Protein AF-A2Q4B4-F1 (afdb_monomer_lite)

Sequence (138 aa):
MCRGCDASIHIDSKNRTNSEKENDANETVRGYDPMDERKETIEVICPLTVSCADIITLARTDVLALSGGPKYNVPTKLIDQKLTLDKSTSLFVSNFASNGEKFVNNFATAMIKMGKIGLLIGNEGEVRKNCRVFNKLN

Organism: Medicago truncatula (NCBI:txid3880)

Secondary structure (DSSP, 8-state):
---SSS-GGGPPPBTTB--GGGSGGGTT---HHHHHHHHHHHHHHSTTTS-HHHHHHHHHHHHHHHTTSS-------SS-HHHHHSTTTHHHHHHHHH-HHHHHHHHHHHHHHHHTTT---TTSS---SSTTSPPPP-

InterPro domains:
  IPR000823 Plant peroxidase [PR00461] (30-43)
  IPR000823 Plant peroxidase [PR00461] (49-59)
  IPR000823 Plant peroxidase [PR00461] (68-83)
  IPR000823 Plant peroxidase [PTHR31517] (2-76)
  IPR002016 Haem peroxidase [PF00141] (3-76)
  IPR002016 Haem peroxidase [PS50873] (1-138)
  IPR010255 Haem peroxidase superfamily [SSF48113] (3-76)
  IPR010255 Haem peroxidase superfamily [SSF48113] (80-135)

Foldseek 3Di:
DDQALQLQQLAPDDPVGHGPCPDPVNVPPDDSVVLQVVLLVVCVVPNFPAASSNSVVVVVVVCLVVVDDDDDDDPDPDDPPPQCVDPVRVVVVVVCVVPVVVVSVVVVVVSVVRSPGNDQDDPSAGRDSGSHDDDDDD

pLDDT: mean 79.36, std 14.39, range [36.16, 95.75]

Structure (mmCIF, N/CA/C/O backbone):
data_AF-A2Q4B4-F1
#
_entry.id   AF-A2Q4B4-F1
#
loop_
_atom_site.group_PDB
_atom_site.id
_atom_site.type_symbol
_atom_site.label_atom_id
_atom_site.label_alt_id
_atom_site.label_comp_id
_atom_site.label_asym_id
_atom_site.label_entity_id
_atom_site.label_seq_id
_atom_site.pdbx_PDB_ins_code
_atom_site.Cartn_x
_atom_site.Cartn_y
_atom_site.Cartn_z
_atom_site.occupancy
_atom_site.B_iso_or_equiv
_atom_site.auth_seq_id
_atom_site.auth_comp_id
_atom_site.auth_asym_id
_atom_site.auth_atom_id
_atom_site.pdbx_PDB_model_num
ATOM 1 N N . MET A 1 1 ? -1.457 15.370 -1.367 1.00 43.38 1 MET A N 1
ATOM 2 C CA . MET A 1 1 ? -0.024 15.148 -1.079 1.00 43.38 1 MET A CA 1
ATOM 3 C C . MET A 1 1 ? 0.048 13.860 -0.275 1.00 43.38 1 MET A C 1
ATOM 5 O O . MET A 1 1 ? -0.334 13.896 0.887 1.00 43.38 1 MET A O 1
ATOM 9 N N . CYS A 1 2 ? 0.392 12.734 -0.910 1.00 58.53 2 CYS A N 1
ATOM 10 C CA . CYS A 1 2 ? 0.441 11.426 -0.244 1.00 58.53 2 CYS A CA 1
ATOM 11 C C . CYS A 1 2 ? 1.570 11.429 0.794 1.00 58.53 2 CYS A C 1
ATOM 13 O O . CYS A 1 2 ? 2.698 11.806 0.467 1.00 58.53 2 CYS A O 1
ATOM 15 N N . ARG A 1 3 ? 1.260 11.079 2.045 1.00 71.06 3 ARG A N 1
ATOM 16 C CA . ARG A 1 3 ? 2.151 11.298 3.200 1.00 71.06 3 ARG A CA 1
ATOM 17 C C . ARG A 1 3 ? 3.094 10.134 3.516 1.00 71.06 3 ARG A C 1
ATOM 19 O O . ARG A 1 3 ? 3.969 10.288 4.361 1.00 71.06 3 ARG A O 1
ATOM 26 N N . GLY A 1 4 ? 2.974 9.017 2.805 1.00 81.00 4 GLY A N 1
ATOM 27 C CA . GLY A 1 4 ? 3.791 7.827 3.020 1.00 81.00 4 GLY A CA 1
ATOM 28 C C . GLY A 1 4 ? 3.037 6.552 2.663 1.00 81.00 4 GLY A C 1
ATOM 29 O O . GLY A 1 4 ? 2.024 6.588 1.966 1.00 81.00 4 GLY A O 1
ATOM 30 N N . CYS A 1 5 ? 3.537 5.419 3.144 1.00 82.88 5 CYS A N 1
ATOM 31 C CA . CYS A 1 5 ? 2.894 4.110 3.073 1.00 82.88 5 CYS A CA 1
ATOM 32 C C . CYS A 1 5 ? 2.059 3.841 4.339 1.00 82.88 5 CYS A C 1
ATOM 34 O O . CYS A 1 5 ? 2.256 2.840 5.016 1.00 82.88 5 CYS A O 1
ATOM 36 N N . ASP A 1 6 ? 1.129 4.739 4.663 1.00 88.06 6 ASP A N 1
ATOM 37 C CA . ASP A 1 6 ? 0.235 4.678 5.838 1.00 88.06 6 ASP A CA 1
ATOM 38 C C . ASP A 1 6 ? -1.200 4.221 5.485 1.00 88.06 6 ASP A C 1
ATOM 40 O O . ASP A 1 6 ? -2.093 4.148 6.335 1.00 88.06 6 ASP A O 1
ATOM 44 N N . ALA A 1 7 ? -1.424 3.885 4.209 1.00 89.56 7 ALA A N 1
ATOM 45 C CA . ALA A 1 7 ? -2.718 3.536 3.629 1.00 89.56 7 ALA A CA 1
ATOM 46 C C . ALA A 1 7 ? -3.779 4.658 3.712 1.00 89.56 7 ALA A C 1
ATOM 48 O O . ALA A 1 7 ? -4.983 4.364 3.698 1.00 89.56 7 ALA A O 1
ATOM 49 N N . SER A 1 8 ? -3.363 5.931 3.752 1.00 90.06 8 SER A N 1
ATOM 50 C CA . SER A 1 8 ? -4.253 7.102 3.681 1.00 90.06 8 SER A CA 1
ATOM 51 C C . SER A 1 8 ? -5.144 7.098 2.433 1.00 90.06 8 SER A C 1
ATOM 53 O O . SER A 1 8 ? -6.321 7.445 2.520 1.00 90.06 8 SER A O 1
ATOM 55 N N . ILE A 1 9 ? -4.630 6.599 1.303 1.00 91.12 9 ILE A N 1
ATOM 56 C CA . ILE A 1 9 ? -5.346 6.498 0.022 1.00 91.12 9 ILE A CA 1
ATOM 57 C C . ILE A 1 9 ? -6.639 5.667 0.089 1.00 91.12 9 ILE A C 1
ATOM 59 O O . ILE A 1 9 ? -7.511 5.813 -0.763 1.00 91.12 9 ILE A O 1
ATOM 63 N N . HIS A 1 10 ? -6.799 4.794 1.089 1.00 92.00 10 HIS A N 1
ATOM 64 C CA . HIS A 1 10 ? -8.026 4.008 1.245 1.00 92.00 10 HIS A CA 1
ATOM 65 C C . HIS A 1 10 ? -9.144 4.753 1.982 1.00 92.00 10 HIS A C 1
ATOM 67 O O . HIS A 1 10 ? -10.291 4.328 1.865 1.00 92.00 10 HIS A O 1
ATOM 73 N N . ILE A 1 11 ? -8.850 5.849 2.692 1.00 91.75 11 ILE A N 1
ATOM 74 C CA . ILE A 1 11 ? -9.841 6.609 3.468 1.00 91.75 11 ILE A CA 1
ATOM 75 C C . ILE A 1 11 ? -10.867 7.259 2.539 1.00 91.75 11 ILE A C 1
ATOM 77 O O . ILE A 1 11 ? -10.488 7.913 1.572 1.00 91.75 11 ILE A O 1
ATOM 81 N N . ASP A 1 12 ? -12.154 7.118 2.843 1.00 91.94 12 ASP A N 1
ATOM 82 C CA . ASP A 1 12 ? -13.227 7.788 2.105 1.00 91.94 12 ASP A CA 1
ATOM 83 C C . ASP A 1 12 ? -13.417 9.239 2.552 1.00 91.94 12 ASP A C 1
ATOM 85 O O . ASP A 1 12 ? -13.107 9.627 3.685 1.00 91.94 12 ASP A O 1
ATOM 89 N N . SER A 1 13 ? -13.953 10.041 1.632 1.00 91.12 13 SER A N 1
ATOM 90 C CA . SER A 1 13 ? -14.290 11.433 1.890 1.00 91.12 13 SER A CA 1
ATOM 91 C C . SER A 1 13 ? -15.326 11.509 3.011 1.00 91.12 13 SER A C 1
ATOM 93 O O . SER A 1 13 ? -16.246 10.693 3.109 1.00 91.12 13 SER A O 1
ATOM 95 N N . LYS A 1 14 ? -15.168 12.489 3.897 1.00 86.62 14 LYS A N 1
ATOM 96 C CA . LYS A 1 14 ? -16.160 12.819 4.929 1.00 86.62 14 LYS A CA 1
ATOM 97 C C . LYS A 1 14 ? -16.659 14.228 4.664 1.00 86.62 14 LYS A C 1
ATOM 99 O O . LYS A 1 14 ? -15.941 15.025 4.078 1.00 86.62 14 LYS A O 1
ATOM 104 N N . ASN A 1 15 ? -17.830 14.575 5.201 1.00 77.88 15 ASN A N 1
ATOM 105 C CA . ASN A 1 15 ? -18.514 15.868 5.009 1.00 77.88 15 ASN A CA 1
ATOM 106 C C . ASN A 1 15 ? -17.639 17.144 5.085 1.00 77.88 15 ASN A C 1
ATOM 108 O O . ASN A 1 15 ? -18.087 18.196 4.644 1.00 77.88 15 ASN A O 1
ATOM 112 N N . ARG A 1 16 ? -16.447 17.101 5.698 1.00 75.38 16 ARG A N 1
ATOM 113 C CA . ARG A 1 16 ? -15.528 18.243 5.841 1.00 75.38 16 ARG A CA 1
ATOM 114 C C . ARG A 1 16 ? -14.111 18.001 5.303 1.00 75.38 16 ARG A C 1
ATOM 116 O O . ARG A 1 16 ? -13.268 18.881 5.452 1.00 75.38 16 ARG A O 1
ATOM 123 N N . THR A 1 17 ? -13.816 16.830 4.742 1.00 81.69 17 THR A N 1
ATOM 124 C CA . THR A 1 17 ? -12.460 16.446 4.323 1.00 81.69 17 THR A CA 1
ATOM 125 C C . THR A 1 17 ? -12.511 15.574 3.076 1.00 81.69 17 THR A C 1
ATOM 127 O O . THR A 1 17 ? -12.999 14.444 3.147 1.00 81.69 17 THR A O 1
ATOM 130 N N . ASN A 1 18 ? -11.948 16.083 1.980 1.00 86.38 18 ASN A N 1
ATOM 131 C CA . ASN A 1 18 ? -11.831 15.338 0.730 1.00 86.38 18 ASN A CA 1
ATOM 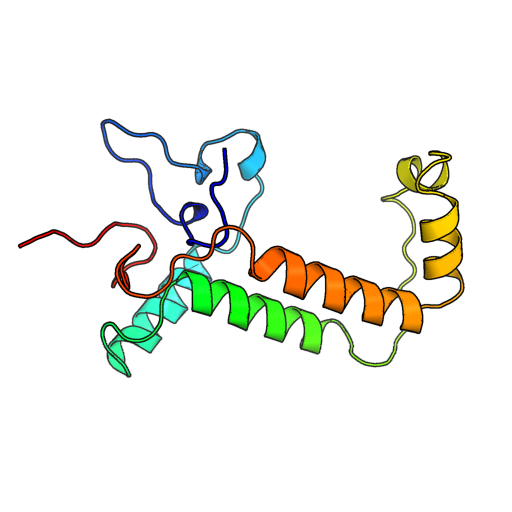132 C C . ASN A 1 18 ? -10.814 14.206 0.880 1.00 86.38 18 ASN A C 1
ATOM 134 O O . ASN A 1 18 ? -9.765 14.373 1.513 1.00 86.38 18 ASN A O 1
ATOM 138 N N . SER A 1 19 ? -11.132 13.060 0.287 1.00 89.19 19 SER A N 1
ATOM 139 C CA . SER A 1 19 ? -10.229 11.914 0.244 1.00 89.19 19 SER A CA 1
ATOM 140 C C . SER A 1 19 ? -9.102 12.133 -0.763 1.00 89.19 19 SER A C 1
ATOM 142 O O . SER A 1 19 ? -9.265 12.830 -1.762 1.00 89.19 19 SER A O 1
ATOM 144 N N . GLU A 1 20 ? -7.968 11.461 -0.556 1.00 89.25 20 GLU A N 1
ATOM 145 C CA . GLU A 1 20 ? -6.952 11.332 -1.600 1.00 89.25 20 GLU A CA 1
ATOM 146 C C . GLU A 1 20 ? -7.497 10.646 -2.861 1.00 89.25 20 GLU A C 1
ATOM 148 O O . GLU A 1 20 ? -7.011 10.945 -3.947 1.00 89.25 20 GLU A O 1
ATOM 153 N N . LYS A 1 21 ? -8.508 9.775 -2.748 1.00 89.06 21 LYS A N 1
ATOM 154 C CA . LYS A 1 21 ? -9.145 9.097 -3.892 1.00 89.06 21 LYS A CA 1
ATOM 155 C C . LYS A 1 21 ? -9.729 10.068 -4.915 1.00 89.06 21 LYS A C 1
ATOM 157 O O . LYS A 1 21 ? -9.773 9.749 -6.093 1.00 89.06 21 LYS A O 1
ATOM 162 N N . GLU A 1 22 ? -10.172 11.233 -4.454 1.00 88.31 22 GLU A N 1
ATOM 163 C CA . GLU A 1 22 ? -10.836 12.257 -5.269 1.00 88.31 22 GLU A CA 1
ATOM 164 C C . GLU A 1 22 ? -9.845 13.279 -5.843 1.00 88.31 22 GLU A C 1
ATOM 166 O O . GLU A 1 22 ? -10.247 14.277 -6.430 1.00 88.31 22 GLU A O 1
ATOM 171 N N . ASN A 1 23 ? -8.541 13.072 -5.645 1.00 87.06 23 ASN A N 1
ATOM 172 C CA . ASN A 1 23 ? -7.517 13.890 -6.279 1.00 87.06 23 ASN A CA 1
ATOM 173 C C . ASN A 1 23 ? -7.366 13.483 -7.750 1.00 87.06 23 ASN A C 1
ATOM 175 O O . ASN A 1 23 ? -7.279 12.288 -8.028 1.00 87.06 23 ASN A O 1
ATOM 179 N N . ASP A 1 24 ? -7.216 14.454 -8.652 1.00 86.94 24 ASP A N 1
ATOM 180 C CA . ASP A 1 24 ? -6.951 14.265 -10.087 1.00 86.94 24 ASP A CA 1
ATOM 181 C C . ASP A 1 24 ? -5.855 13.212 -10.360 1.00 86.94 24 ASP A C 1
ATOM 183 O O . ASP A 1 24 ? -5.939 12.410 -11.287 1.00 86.94 24 ASP A O 1
ATOM 187 N N . ALA A 1 25 ? -4.819 13.158 -9.512 1.00 87.44 25 ALA A N 1
ATOM 188 C CA . ALA A 1 25 ? -3.731 12.185 -9.642 1.00 87.44 25 ALA A CA 1
ATOM 189 C C . ALA A 1 25 ? -4.159 10.720 -9.404 1.00 87.44 25 ALA A C 1
ATOM 191 O O . ALA A 1 25 ? -3.463 9.800 -9.836 1.00 87.44 25 ALA A O 1
ATOM 192 N N . ASN A 1 26 ? -5.277 10.499 -8.712 1.00 88.75 26 ASN A N 1
ATOM 193 C CA . ASN A 1 26 ? -5.747 9.196 -8.247 1.00 88.75 26 ASN A CA 1
ATOM 194 C C . ASN A 1 26 ? -7.016 8.705 -8.960 1.00 88.75 26 ASN A C 1
ATOM 196 O O . ASN A 1 26 ? -7.463 7.597 -8.670 1.00 88.75 26 ASN A O 1
ATOM 200 N N . GLU A 1 27 ? -7.546 9.445 -9.939 1.00 86.56 27 GLU A N 1
ATOM 201 C CA . GLU A 1 27 ? -8.773 9.088 -10.678 1.00 86.56 27 GLU A CA 1
ATOM 202 C C . GLU A 1 27 ? -8.748 7.679 -11.296 1.00 86.56 27 GLU A C 1
ATOM 204 O O . GLU A 1 27 ? -9.784 7.052 -11.504 1.00 86.56 27 GLU A O 1
ATOM 209 N N . THR A 1 28 ? -7.555 7.162 -11.603 1.00 89.19 28 THR A N 1
ATOM 210 C CA . THR A 1 28 ? -7.374 5.863 -12.273 1.00 89.19 28 THR A CA 1
ATOM 211 C C . THR A 1 28 ? -7.064 4.703 -11.326 1.00 89.19 28 THR A C 1
ATOM 213 O O . THR A 1 28 ? -6.981 3.549 -11.773 1.00 89.19 28 THR A O 1
ATOM 216 N N . VAL A 1 29 ? -6.871 4.981 -10.032 1.00 89.56 29 VAL A N 1
ATOM 217 C CA . VAL A 1 29 ? -6.500 3.973 -9.035 1.00 89.56 29 VAL A CA 1
ATOM 218 C C . VAL A 1 29 ? -7.671 3.017 -8.812 1.00 89.56 29 VAL A C 1
ATOM 220 O O . VAL A 1 29 ? -8.829 3.411 -8.704 1.00 89.56 29 VAL A O 1
ATOM 223 N N . ARG A 1 30 ? -7.365 1.719 -8.776 1.00 88.06 30 ARG A N 1
ATOM 224 C CA . ARG A 1 30 ? -8.336 0.622 -8.675 1.00 88.06 30 ARG A CA 1
ATOM 225 C C . ARG A 1 30 ? -7.900 -0.375 -7.605 1.00 88.06 30 ARG A C 1
ATOM 227 O O . ARG A 1 30 ? -6.753 -0.358 -7.170 1.00 88.06 30 ARG A O 1
ATOM 234 N N . GLY A 1 31 ? -8.808 -1.274 -7.224 1.00 86.00 31 GLY A N 1
ATOM 235 C CA . GLY A 1 31 ? -8.515 -2.348 -6.269 1.00 86.00 31 GLY A CA 1
ATOM 236 C C . GLY A 1 31 ? -8.836 -2.013 -4.811 1.00 86.00 31 GLY A C 1
ATOM 237 O O . GLY A 1 31 ? -8.319 -2.679 -3.919 1.00 86.00 31 GLY A O 1
ATOM 238 N N . TYR A 1 32 ? -9.697 -1.021 -4.558 1.00 90.31 32 TYR A N 1
ATOM 239 C CA . TYR A 1 32 ? -10.177 -0.722 -3.207 1.00 90.31 32 TYR A CA 1
ATOM 240 C C . TYR A 1 32 ? -11.029 -1.866 -2.635 1.00 90.31 32 TYR A C 1
ATOM 242 O O . TYR A 1 32 ? -10.727 -2.342 -1.547 1.00 90.31 32 TYR A O 1
ATOM 250 N N . ASP A 1 33 ? -12.013 -2.371 -3.387 1.00 91.25 33 ASP A N 1
ATOM 251 C CA . ASP A 1 33 ? -12.950 -3.388 -2.877 1.00 91.25 33 ASP A CA 1
ATOM 252 C C . ASP A 1 33 ? -12.272 -4.723 -2.503 1.00 91.25 33 ASP A C 1
ATOM 254 O O . ASP A 1 33 ? -12.515 -5.213 -1.400 1.00 91.25 33 ASP A O 1
ATOM 258 N N . PRO A 1 34 ? -11.346 -5.285 -3.314 1.00 91.75 34 PRO A N 1
ATOM 259 C CA . PRO A 1 34 ? -10.621 -6.497 -2.922 1.00 91.75 34 PRO A CA 1
ATOM 260 C C . PRO A 1 34 ? -9.762 -6.325 -1.660 1.00 91.75 34 PRO A C 1
ATOM 262 O O . PRO A 1 34 ? -9.482 -7.297 -0.959 1.00 91.75 34 PRO A O 1
ATOM 265 N N . MET A 1 35 ? -9.297 -5.102 -1.373 1.00 89.88 35 MET A N 1
ATOM 266 C CA . MET A 1 35 ? -8.559 -4.817 -0.139 1.00 89.88 35 MET A CA 1
ATOM 267 C C . MET A 1 35 ? -9.485 -4.825 1.077 1.00 89.88 35 MET A C 1
ATOM 269 O O . MET A 1 35 ? -9.087 -5.323 2.130 1.00 89.88 35 MET A O 1
ATOM 273 N N . ASP A 1 36 ? -10.713 -4.330 0.933 1.00 90.62 36 ASP A N 1
ATOM 274 C CA . ASP A 1 36 ? -11.698 -4.347 2.014 1.00 90.62 36 ASP A CA 1
ATOM 275 C C . ASP A 1 36 ? -12.171 -5.772 2.317 1.00 90.62 36 ASP A C 1
ATOM 277 O O . ASP A 1 36 ? -12.153 -6.177 3.475 1.00 90.62 36 ASP A O 1
ATOM 281 N N . GLU A 1 37 ? -12.458 -6.577 1.290 1.00 92.94 37 GLU A N 1
ATOM 282 C CA . GLU A 1 37 ? -12.814 -7.997 1.445 1.00 92.94 37 GLU A CA 1
ATOM 283 C C . GLU A 1 37 ? -11.710 -8.781 2.179 1.00 92.94 37 GLU A C 1
ATOM 285 O O . GLU A 1 37 ? -11.952 -9.538 3.127 1.00 92.94 37 GLU A O 1
ATOM 290 N N . ARG A 1 38 ? -10.447 -8.559 1.788 1.00 91.50 38 ARG A N 1
ATOM 291 C CA . ARG A 1 38 ? -9.298 -9.165 2.473 1.00 91.50 38 ARG A CA 1
ATOM 292 C C . ARG A 1 38 ? -9.227 -8.712 3.929 1.00 91.50 38 ARG A C 1
ATOM 294 O O . ARG A 1 38 ? -8.925 -9.512 4.809 1.00 91.50 38 ARG A O 1
ATOM 301 N N . LYS A 1 39 ? -9.483 -7.434 4.199 1.00 94.75 39 LYS A N 1
ATOM 302 C CA . LYS A 1 39 ? -9.434 -6.905 5.559 1.00 94.75 39 LYS A CA 1
ATOM 303 C C . LYS A 1 39 ? -10.524 -7.513 6.439 1.00 94.75 39 LYS A C 1
ATOM 305 O O . LYS A 1 39 ? -10.233 -7.872 7.576 1.00 94.75 39 LYS A O 1
ATOM 310 N N . GLU A 1 40 ? -11.733 -7.677 5.914 1.00 94.75 40 GLU A N 1
ATOM 311 C CA . GLU A 1 40 ? -12.847 -8.304 6.629 1.00 94.75 40 GLU A CA 1
ATOM 312 C C . GLU A 1 40 ? -12.512 -9.738 7.045 1.00 94.75 40 GLU A C 1
ATOM 314 O O . GLU A 1 40 ? -12.666 -10.097 8.212 1.00 94.75 40 GLU A O 1
ATOM 319 N N . THR A 1 41 ? -11.971 -10.540 6.126 1.00 94.50 41 THR A N 1
ATOM 320 C CA . THR A 1 41 ? -11.572 -11.926 6.429 1.00 94.50 41 THR A CA 1
ATOM 321 C C . THR A 1 41 ? -10.429 -11.999 7.444 1.00 94.50 41 THR A C 1
ATOM 323 O O . THR A 1 41 ? -10.456 -12.836 8.346 1.00 94.50 41 THR A O 1
ATOM 326 N N . ILE A 1 42 ? -9.448 -11.100 7.346 1.00 92.81 42 ILE A N 1
ATOM 327 C CA . ILE A 1 42 ? -8.327 -11.019 8.289 1.00 92.81 42 ILE A CA 1
ATOM 328 C C . ILE A 1 42 ? -8.808 -10.648 9.695 1.00 92.81 42 ILE A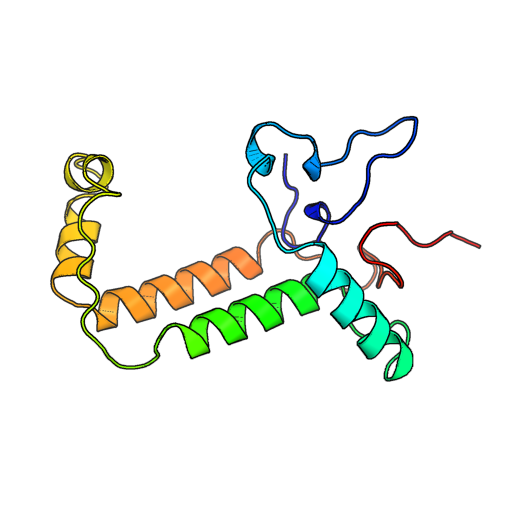 C 1
ATOM 330 O O . ILE A 1 42 ? -8.392 -11.282 10.660 1.00 92.81 42 ILE A O 1
ATOM 334 N N . GLU A 1 43 ? -9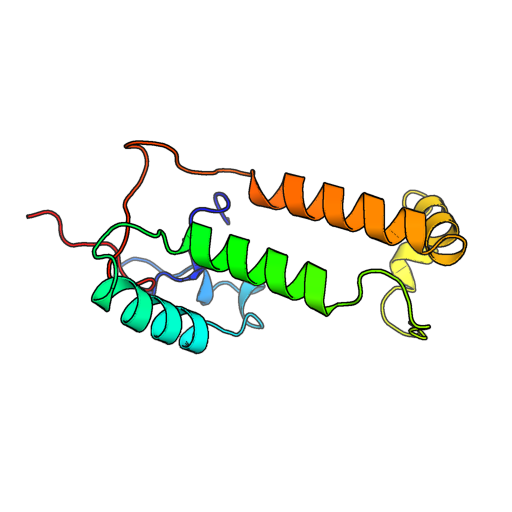.708 -9.674 9.834 1.00 95.12 43 GLU A N 1
ATOM 335 C CA . GLU A 1 43 ? -10.204 -9.237 11.147 1.00 95.12 43 GLU A CA 1
ATOM 336 C C . GLU A 1 43 ? -11.037 -10.304 11.872 1.00 95.12 43 GLU A C 1
ATOM 338 O O . GLU A 1 43 ? -11.098 -10.287 13.100 1.00 95.12 43 GLU A O 1
ATOM 343 N N . VAL A 1 44 ? -11.633 -11.261 11.150 1.00 95.75 44 VAL A N 1
ATOM 344 C CA . VAL A 1 44 ? -12.284 -12.436 11.762 1.00 95.75 44 VAL A CA 1
ATOM 345 C C . VAL A 1 44 ? -11.260 -13.353 12.438 1.00 95.75 44 VAL A C 1
ATOM 347 O O . VAL A 1 44 ? -11.550 -13.936 13.481 1.00 95.75 44 VAL A O 1
ATOM 350 N N . ILE A 1 45 ? -10.069 -13.490 11.852 1.00 94.94 45 ILE A N 1
ATOM 351 C CA . ILE A 1 45 ? -9.032 -14.427 12.307 1.00 94.94 45 ILE A CA 1
ATOM 352 C C . ILE A 1 45 ? -8.126 -13.776 13.356 1.00 94.94 45 ILE A C 1
ATOM 354 O O . ILE A 1 45 ? -7.837 -14.376 14.390 1.00 94.94 45 ILE A O 1
ATOM 358 N N . CYS A 1 46 ? -7.665 -12.555 13.093 1.00 92.50 46 CYS A N 1
ATOM 359 C CA . CYS A 1 46 ? -6.750 -11.814 13.954 1.00 92.50 46 CYS A CA 1
ATOM 360 C C . CYS A 1 46 ? -7.209 -10.353 14.118 1.00 92.50 46 CYS A C 1
ATOM 362 O O . CYS A 1 46 ? -6.695 -9.448 13.449 1.00 92.50 46 CYS A O 1
ATOM 364 N N . PRO A 1 47 ? -8.162 -10.103 15.039 1.00 92.62 47 PRO A N 1
ATOM 365 C CA . PRO A 1 47 ? -8.690 -8.767 15.282 1.00 92.62 47 PRO A CA 1
ATOM 366 C C . PRO A 1 47 ? -7.582 -7.764 15.614 1.00 92.62 47 PRO A C 1
ATOM 368 O O . PRO A 1 47 ? -6.709 -8.045 16.439 1.00 92.62 47 PRO A O 1
ATOM 371 N N . LEU A 1 48 ? -7.631 -6.582 14.995 1.00 88.06 48 LEU A N 1
ATOM 372 C CA . LEU A 1 48 ? -6.742 -5.443 15.257 1.00 88.06 48 LEU A CA 1
ATOM 373 C C . LEU A 1 48 ? -5.238 -5.762 15.199 1.00 88.06 48 LEU A C 1
ATOM 375 O O . LEU A 1 48 ? -4.433 -5.070 15.818 1.00 88.06 48 LEU A O 1
ATOM 379 N N . THR A 1 49 ? -4.847 -6.789 14.444 1.00 87.94 49 THR A N 1
ATOM 380 C CA . THR A 1 49 ? -3.444 -7.226 14.371 1.00 87.94 49 THR A CA 1
ATOM 381 C C . THR A 1 49 ? -2.750 -6.736 13.102 1.00 87.94 49 THR A C 1
ATOM 383 O O . THR A 1 49 ? -1.642 -6.216 13.165 1.00 87.94 49 THR A O 1
ATOM 386 N N . VAL A 1 50 ? -3.391 -6.883 11.939 1.00 89.31 50 VAL A N 1
ATOM 387 C CA . VAL A 1 50 ? -2.771 -6.586 10.636 1.00 89.31 50 VAL A CA 1
ATOM 388 C C . VAL A 1 50 ? -3.232 -5.223 10.130 1.00 89.31 50 VAL A C 1
ATOM 390 O O . VAL A 1 50 ? -4.430 -5.004 9.956 1.00 89.31 50 VAL A O 1
ATOM 393 N N . SER A 1 51 ? -2.316 -4.295 9.847 1.00 90.81 51 SER A N 1
ATOM 394 C CA . SER A 1 51 ? -2.691 -2.972 9.332 1.00 90.81 51 SER A CA 1
ATOM 395 C C . SER A 1 51 ? -3.059 -3.003 7.840 1.00 90.81 51 SER A C 1
ATOM 397 O O . SER A 1 51 ? -2.622 -3.866 7.081 1.00 90.81 51 SER A O 1
ATOM 399 N N . CYS A 1 52 ? -3.846 -2.026 7.378 1.00 91.56 52 CYS A N 1
ATOM 400 C CA . CYS A 1 52 ? -4.146 -1.880 5.946 1.00 91.56 52 CYS A CA 1
ATOM 401 C C . CYS A 1 52 ? -2.882 -1.589 5.114 1.00 91.56 52 CYS A C 1
ATOM 403 O O . CYS A 1 52 ? -2.788 -2.016 3.967 1.00 91.56 52 CYS A O 1
ATOM 405 N N . ALA A 1 53 ? -1.897 -0.895 5.695 1.00 89.12 53 ALA A N 1
ATOM 406 C CA . ALA A 1 53 ? -0.610 -0.636 5.054 1.00 89.12 53 ALA A CA 1
ATOM 407 C C . ALA A 1 53 ? 0.204 -1.927 4.852 1.00 89.12 53 ALA A C 1
ATOM 409 O O . ALA A 1 53 ? 0.817 -2.119 3.796 1.00 89.12 53 ALA A O 1
ATOM 410 N N . ASP A 1 54 ? 0.143 -2.851 5.815 1.00 86.81 54 ASP A N 1
ATOM 411 C CA . ASP A 1 54 ? 0.776 -4.165 5.691 1.00 86.81 54 ASP A CA 1
ATOM 412 C C . ASP A 1 54 ? 0.111 -5.002 4.599 1.00 86.81 54 ASP A C 1
ATOM 414 O O . ASP A 1 54 ? 0.812 -5.601 3.790 1.00 86.81 54 ASP A O 1
ATOM 418 N N . ILE A 1 55 ? -1.224 -4.989 4.497 1.00 85.75 55 ILE A N 1
ATOM 419 C CA . ILE A 1 55 ? -1.948 -5.704 3.429 1.00 85.75 55 ILE A CA 1
ATOM 420 C C . ILE A 1 55 ? -1.512 -5.209 2.042 1.00 85.75 55 ILE A C 1
ATOM 422 O O . ILE A 1 55 ? -1.235 -6.030 1.168 1.00 85.75 55 ILE A O 1
ATOM 426 N N . ILE A 1 56 ? -1.381 -3.892 1.840 1.00 85.31 56 ILE A N 1
ATOM 427 C CA . ILE A 1 56 ? -0.880 -3.314 0.577 1.00 85.31 56 ILE A CA 1
ATOM 428 C C . ILE A 1 56 ? 0.552 -3.790 0.294 1.00 85.31 56 ILE A C 1
ATOM 430 O O . ILE A 1 56 ? 0.890 -4.131 -0.841 1.00 85.31 56 ILE A O 1
ATOM 434 N N . THR A 1 57 ? 1.400 -3.840 1.321 1.00 81.62 57 THR A N 1
ATOM 435 C CA . THR A 1 57 ? 2.804 -4.255 1.194 1.00 81.62 57 THR A CA 1
ATOM 436 C C . THR A 1 57 ? 2.939 -5.750 0.893 1.00 81.62 57 THR A C 1
ATOM 438 O O . THR A 1 57 ? 3.756 -6.145 0.055 1.00 81.62 57 THR A O 1
ATOM 441 N N . LEU A 1 58 ? 2.108 -6.585 1.514 1.00 81.75 58 LEU A N 1
ATOM 442 C CA . LEU A 1 58 ? 2.028 -8.018 1.239 1.00 81.75 58 LEU A CA 1
ATOM 443 C C . LEU A 1 58 ? 1.513 -8.268 -0.180 1.00 81.75 58 LEU A C 1
ATOM 445 O O . LEU A 1 58 ? 2.184 -8.943 -0.955 1.00 81.75 58 LEU A O 1
ATOM 449 N N . ALA A 1 59 ? 0.413 -7.622 -0.573 1.00 80.75 59 ALA A N 1
ATOM 450 C CA . ALA A 1 59 ? -0.127 -7.723 -1.928 1.00 80.75 59 ALA A CA 1
ATOM 451 C C . ALA A 1 59 ? 0.888 -7.272 -2.991 1.00 80.75 59 ALA A C 1
ATOM 453 O O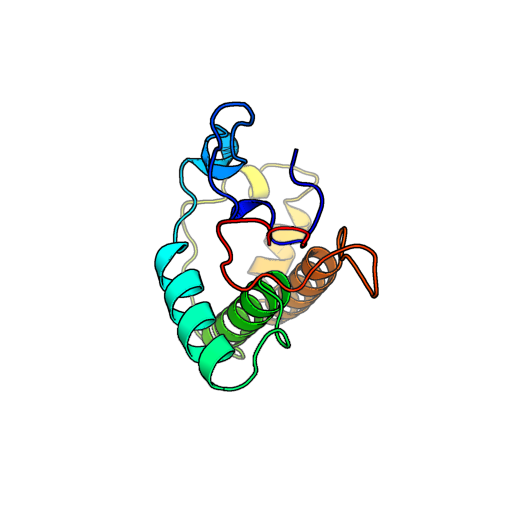 . ALA A 1 59 ? 1.027 -7.910 -4.032 1.00 80.75 59 ALA A O 1
ATOM 454 N N . ARG A 1 60 ? 1.655 -6.207 -2.724 1.00 78.44 60 ARG A N 1
ATOM 455 C CA . ARG A 1 60 ? 2.761 -5.777 -3.592 1.00 78.44 60 ARG A CA 1
ATOM 456 C C . ARG A 1 60 ? 3.802 -6.879 -3.755 1.00 78.44 60 ARG A C 1
ATOM 458 O O . ARG A 1 60 ? 4.276 -7.103 -4.863 1.00 78.44 60 ARG A O 1
ATOM 465 N N . THR A 1 61 ? 4.171 -7.535 -2.662 1.00 73.50 61 THR A N 1
ATOM 466 C CA . THR A 1 61 ? 5.196 -8.585 -2.663 1.00 73.50 61 THR A CA 1
ATOM 467 C C . THR A 1 61 ? 4.716 -9.816 -3.429 1.00 73.50 61 THR A C 1
ATOM 469 O O . THR A 1 61 ? 5.469 -10.345 -4.245 1.00 73.50 61 THR A O 1
ATOM 472 N N . ASP A 1 62 ? 3.446 -10.193 -3.269 1.00 73.88 62 ASP A N 1
ATOM 473 C CA . ASP A 1 62 ? 2.809 -11.260 -4.047 1.00 73.88 62 ASP A CA 1
ATOM 474 C C . ASP A 1 62 ? 2.818 -10.932 -5.544 1.00 73.88 62 ASP A C 1
ATOM 476 O O . ASP A 1 62 ? 3.208 -11.761 -6.363 1.00 73.88 62 ASP A O 1
ATOM 480 N N . VAL A 1 63 ? 2.465 -9.698 -5.919 1.00 73.88 63 VAL A N 1
ATOM 481 C CA . VAL A 1 63 ? 2.517 -9.248 -7.319 1.00 73.88 63 VAL A CA 1
ATOM 482 C C . VAL A 1 63 ? 3.946 -9.278 -7.860 1.00 73.88 63 VAL A C 1
ATOM 484 O O . VAL A 1 63 ? 4.141 -9.705 -8.995 1.00 73.88 63 VAL A O 1
ATOM 487 N N . LEU A 1 64 ? 4.956 -8.879 -7.079 1.00 70.69 64 LEU A N 1
ATOM 488 C CA . LEU A 1 64 ? 6.361 -8.973 -7.496 1.00 70.69 64 LEU A CA 1
ATOM 489 C C . LEU A 1 64 ? 6.800 -10.425 -7.721 1.00 70.69 64 LEU A C 1
ATOM 491 O O . LEU A 1 64 ? 7.525 -10.693 -8.676 1.00 70.69 64 LEU A O 1
ATOM 495 N N . ALA A 1 65 ? 6.339 -11.357 -6.885 1.00 69.50 65 ALA A N 1
ATOM 496 C CA . ALA A 1 65 ? 6.618 -12.780 -7.045 1.00 69.50 65 ALA A CA 1
ATOM 497 C C . ALA A 1 65 ? 5.904 -13.376 -8.276 1.00 69.50 65 ALA A C 1
ATOM 499 O O . ALA A 1 65 ? 6.529 -14.082 -9.071 1.00 69.50 65 ALA A O 1
ATOM 500 N N . LEU A 1 66 ? 4.619 -13.051 -8.468 1.00 64.06 66 LEU A N 1
ATOM 501 C CA . LEU A 1 66 ? 3.778 -13.539 -9.570 1.00 64.06 66 LEU A CA 1
ATOM 502 C C . LEU A 1 66 ? 4.133 -12.923 -10.929 1.00 64.06 66 LEU A C 1
ATOM 504 O O . LEU A 1 66 ? 3.944 -13.567 -11.956 1.00 64.06 66 LEU A O 1
ATOM 508 N N . SER A 1 67 ? 4.692 -11.709 -10.949 1.00 62.72 67 SER A N 1
ATOM 509 C CA . SER A 1 67 ? 5.141 -11.032 -12.178 1.00 62.72 67 SER A CA 1
ATOM 510 C C . SER A 1 67 ? 6.400 -11.654 -12.800 1.00 62.72 67 SER A C 1
ATOM 512 O O . SER A 1 67 ? 6.946 -11.105 -13.755 1.00 62.72 67 SER A O 1
ATOM 514 N N . GLY A 1 68 ? 6.860 -12.800 -12.292 1.00 55.88 68 GLY A N 1
ATOM 515 C CA . GLY A 1 68 ? 7.954 -13.554 -12.884 1.00 55.88 68 GLY A CA 1
ATOM 516 C C . GLY A 1 68 ? 9.319 -13.193 -12.310 1.00 55.88 68 GLY A C 1
ATOM 517 O O . GLY A 1 68 ? 10.194 -12.684 -13.014 1.00 55.88 68 GLY A O 1
ATOM 518 N N . GLY A 1 69 ? 9.569 -13.652 -11.080 1.00 58.75 69 GLY A N 1
ATOM 519 C CA . GLY A 1 69 ? 10.861 -14.303 -10.825 1.00 58.75 69 GLY A CA 1
ATOM 520 C C . GLY A 1 69 ? 11.209 -15.277 -11.978 1.00 58.75 69 GLY A C 1
ATOM 521 O O . GLY A 1 69 ? 10.315 -15.742 -12.682 1.00 58.75 69 GLY A O 1
ATOM 522 N N . PRO A 1 70 ? 12.499 -15.538 -12.233 1.00 48.22 70 PRO A N 1
ATOM 523 C CA . PRO A 1 70 ? 13.069 -15.803 -13.573 1.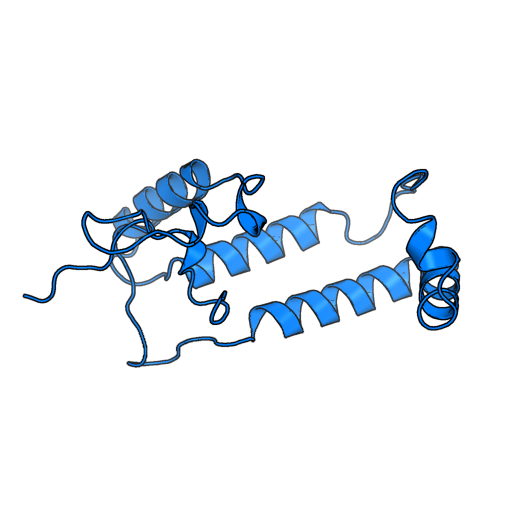00 48.22 70 PRO A CA 1
ATOM 524 C C . PRO A 1 70 ? 12.277 -16.830 -14.416 1.00 48.22 70 PRO A C 1
ATOM 526 O O . PRO A 1 70 ? 11.974 -17.898 -13.900 1.00 48.22 70 PRO A O 1
ATOM 529 N N . LYS A 1 71 ? 11.967 -16.692 -15.721 1.00 44.28 71 LYS A N 1
ATOM 530 C CA . LYS A 1 71 ? 12.032 -15.653 -16.782 1.00 44.28 71 LYS A CA 1
ATOM 531 C C . LYS A 1 71 ? 10.938 -16.000 -17.819 1.00 44.28 71 LYS A C 1
ATOM 533 O O . LYS A 1 71 ? 10.825 -17.176 -18.146 1.00 44.28 71 LYS A O 1
ATOM 538 N N . TYR A 1 72 ? 10.317 -15.004 -18.469 1.00 44.03 72 TYR A N 1
ATOM 539 C CA . TYR A 1 72 ? 9.835 -15.093 -19.867 1.00 44.03 72 TYR A CA 1
ATOM 540 C C . TYR A 1 72 ? 9.947 -13.737 -20.592 1.00 44.03 72 TYR A C 1
ATOM 542 O O . TYR A 1 72 ? 9.963 -12.684 -19.956 1.00 44.03 72 TYR A O 1
ATOM 550 N N . ASN A 1 73 ? 10.055 -13.776 -21.929 1.00 36.16 73 ASN A N 1
ATOM 551 C CA . ASN A 1 73 ? 10.185 -12.607 -22.808 1.00 36.16 73 ASN A CA 1
ATOM 552 C C . ASN A 1 73 ? 8.872 -11.818 -22.893 1.00 36.16 73 ASN A C 1
ATOM 554 O O . ASN A 1 73 ? 7.909 -12.278 -23.505 1.00 36.16 73 ASN A O 1
ATOM 558 N N . VAL A 1 74 ? 8.873 -10.598 -22.357 1.00 38.41 74 VAL A N 1
ATOM 559 C CA . VAL A 1 74 ? 7.796 -9.620 -22.544 1.00 38.41 74 VAL A CA 1
ATOM 560 C C . VAL A 1 74 ? 8.237 -8.622 -23.622 1.00 38.41 74 VAL A C 1
ATOM 562 O O . VAL A 1 74 ? 9.210 -7.900 -23.400 1.00 38.41 74 VAL A O 1
ATOM 565 N N . PRO A 1 75 ? 7.575 -8.543 -24.792 1.00 38.25 75 PRO A N 1
ATOM 566 C CA . PRO A 1 75 ? 7.838 -7.489 -25.760 1.00 38.25 75 PRO A CA 1
ATOM 567 C C . PRO A 1 75 ? 7.219 -6.183 -25.245 1.00 38.25 75 PRO A C 1
ATOM 569 O O . PRO A 1 75 ? 6.035 -5.916 -25.438 1.00 38.25 75 PRO A O 1
ATOM 572 N N . THR A 1 76 ? 8.013 -5.354 -24.573 1.00 37.41 76 THR A N 1
ATOM 573 C CA . THR A 1 76 ? 7.619 -3.999 -24.176 1.00 37.41 76 THR A CA 1
ATOM 574 C C . THR A 1 76 ? 7.812 -3.039 -25.346 1.00 37.41 76 THR A C 1
ATOM 576 O O . THR A 1 76 ? 8.877 -2.462 -25.554 1.00 37.41 76 THR A O 1
ATOM 579 N N . LYS A 1 77 ? 6.763 -2.850 -26.149 1.00 48.97 77 LYS A N 1
ATOM 580 C CA . LYS A 1 77 ? 6.720 -1.793 -27.165 1.00 48.97 77 LYS A CA 1
ATOM 581 C C . LYS A 1 77 ? 5.467 -0.941 -26.950 1.00 48.97 77 LYS A C 1
ATOM 583 O O . LYS A 1 77 ? 4.376 -1.495 -26.936 1.00 48.97 77 LYS A O 1
ATOM 588 N N . LEU A 1 78 ? 5.683 0.382 -26.839 1.00 40.41 78 LEU A N 1
ATOM 589 C CA . LEU A 1 78 ? 4.716 1.510 -26.825 1.00 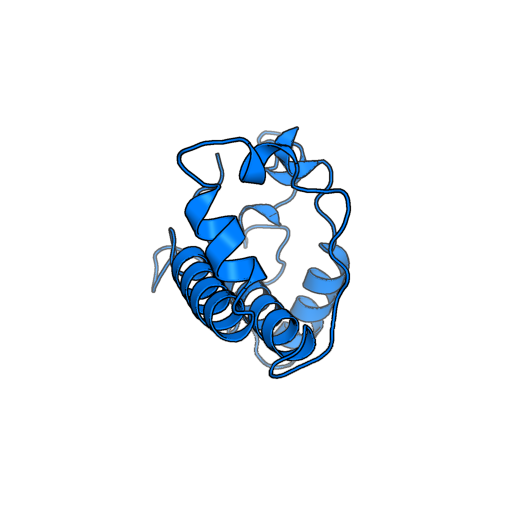40.41 78 LEU A CA 1
ATOM 590 C C . LEU A 1 78 ? 4.320 2.171 -25.482 1.00 40.41 78 LEU A C 1
ATOM 592 O O . LEU A 1 78 ? 3.220 2.705 -25.401 1.00 40.41 78 LEU A O 1
ATOM 596 N N . ILE A 1 79 ? 5.194 2.252 -24.465 1.00 50.66 79 ILE A N 1
ATOM 597 C CA . ILE A 1 79 ? 4.931 3.157 -23.310 1.00 50.66 79 ILE A CA 1
ATOM 598 C C . ILE A 1 79 ? 6.058 4.191 -23.070 1.00 50.66 79 ILE A C 1
ATOM 600 O O . ILE A 1 79 ? 5.769 5.343 -22.760 1.00 50.66 79 ILE A O 1
ATOM 604 N N . ASP A 1 80 ? 7.327 3.876 -23.370 1.00 46.78 80 ASP A N 1
ATOM 605 C CA . ASP A 1 80 ? 8.459 4.655 -22.827 1.00 46.78 80 ASP A CA 1
ATOM 606 C C . ASP A 1 80 ? 9.311 5.444 -23.838 1.00 46.78 80 ASP A C 1
ATOM 608 O O . ASP A 1 80 ? 10.491 5.702 -23.584 1.00 46.78 80 ASP A O 1
ATOM 612 N N . GLN A 1 81 ? 8.757 5.894 -24.972 1.00 53.62 81 GLN A N 1
ATOM 613 C CA . GLN A 1 81 ? 9.565 6.643 -25.954 1.00 53.62 81 GLN A CA 1
ATOM 614 C C . GLN A 1 81 ? 10.214 7.899 -25.330 1.00 53.62 81 GLN A C 1
ATOM 616 O O . GLN A 1 81 ? 11.313 8.286 -25.716 1.00 53.62 81 GLN A O 1
ATOM 621 N N . LYS A 1 82 ? 9.602 8.498 -24.300 1.00 61.28 82 LYS A N 1
ATOM 622 C CA . LYS A 1 82 ? 10.140 9.685 -23.619 1.00 61.28 82 LYS A CA 1
ATOM 623 C C . LYS A 1 82 ? 11.315 9.387 -22.674 1.00 61.28 82 LYS A C 1
ATOM 625 O O . LYS A 1 82 ? 12.234 10.194 -22.606 1.00 61.28 82 LYS A O 1
ATOM 630 N N . LEU A 1 83 ? 11.333 8.225 -22.014 1.00 60.62 83 LEU A N 1
ATOM 631 C CA . LEU A 1 83 ? 12.436 7.801 -21.134 1.00 60.62 83 LEU A CA 1
ATOM 632 C C . LEU A 1 83 ? 13.679 7.393 -21.935 1.00 60.62 83 LEU A C 1
ATOM 634 O O . LEU A 1 83 ? 14.805 7.647 -21.524 1.00 60.62 83 LEU A O 1
ATOM 638 N N . THR A 1 84 ? 13.498 6.810 -23.123 1.00 59.88 84 THR A N 1
ATOM 639 C CA . THR A 1 84 ? 14.628 6.541 -24.028 1.00 59.88 84 THR A CA 1
ATOM 640 C C . THR A 1 84 ? 15.238 7.808 -24.625 1.00 59.88 84 THR A C 1
ATOM 642 O O . THR A 1 84 ? 16.414 7.803 -24.977 1.00 59.88 84 THR A O 1
ATOM 645 N N . LEU A 1 85 ? 14.454 8.882 -24.760 1.00 68.62 85 LEU A N 1
ATOM 646 C CA . LEU A 1 85 ? 14.894 10.144 -25.368 1.00 68.62 85 LEU A CA 1
ATOM 647 C C . LEU A 1 85 ? 15.552 11.096 -24.364 1.00 68.62 85 LEU A C 1
ATOM 649 O O . LEU A 1 85 ? 16.317 11.978 -24.756 1.00 68.62 85 LEU A O 1
ATOM 653 N N . ASP A 1 86 ? 15.266 10.931 -23.078 1.00 77.00 86 ASP A N 1
ATOM 654 C CA . ASP A 1 86 ? 15.843 11.761 -22.037 1.00 77.00 86 ASP A CA 1
ATOM 655 C C . ASP A 1 86 ? 17.279 11.309 -21.707 1.00 77.00 86 ASP A C 1
ATOM 657 O O . ASP A 1 86 ? 17.551 10.159 -21.354 1.00 77.00 86 ASP A O 1
ATOM 661 N N . LYS A 1 87 ? 18.241 12.234 -21.819 1.00 76.94 87 LYS A N 1
ATOM 662 C CA . LYS A 1 87 ? 19.670 11.935 -21.621 1.00 76.94 87 LYS A CA 1
ATOM 663 C C . LYS A 1 87 ? 19.990 11.433 -20.209 1.00 76.94 87 LYS A C 1
ATOM 665 O O . LYS A 1 87 ? 20.950 10.685 -20.056 1.00 76.94 87 LYS A O 1
ATOM 670 N N . SER A 1 88 ? 19.203 11.808 -19.199 1.00 80.75 88 SER A N 1
ATOM 671 C CA . SER A 1 88 ? 19.424 11.389 -17.811 1.00 80.75 88 SER A CA 1
ATOM 672 C C . SER A 1 88 ? 18.939 9.963 -17.529 1.00 80.75 88 SER A C 1
ATOM 674 O O . SER A 1 88 ? 19.450 9.315 -16.618 1.00 80.75 88 SER A O 1
ATOM 676 N N . THR A 1 89 ? 18.007 9.439 -18.335 1.00 81.19 89 THR A N 1
ATOM 677 C CA . THR A 1 89 ? 17.386 8.118 -18.119 1.00 81.19 89 THR A CA 1
ATOM 678 C C . THR A 1 89 ? 17.706 7.088 -19.209 1.00 81.19 89 THR A C 1
ATOM 680 O O . THR A 1 89 ? 17.750 5.892 -18.920 1.00 81.19 89 THR A O 1
ATOM 683 N N . SER A 1 90 ? 18.046 7.525 -20.423 1.00 79.94 90 SER A N 1
ATOM 684 C CA . SER A 1 90 ? 18.349 6.675 -21.590 1.00 79.94 90 SER A CA 1
ATOM 685 C C . SER A 1 90 ? 19.415 5.596 -21.350 1.00 79.94 90 SER A C 1
ATOM 687 O O . SER A 1 90 ? 19.277 4.469 -21.838 1.00 79.94 90 SER A O 1
ATOM 689 N N . LEU A 1 91 ? 20.452 5.893 -20.557 1.00 81.62 91 LEU A N 1
ATOM 690 C CA . LEU A 1 91 ? 21.484 4.919 -20.182 1.00 81.62 91 LEU A CA 1
ATOM 691 C C . LEU A 1 91 ? 20.925 3.806 -19.290 1.00 81.62 91 LEU A C 1
ATOM 693 O O . LEU A 1 91 ? 21.253 2.639 -19.499 1.00 81.62 91 LEU A O 1
ATOM 697 N N . PHE A 1 92 ? 20.060 4.140 -18.329 1.00 79.94 92 PHE A N 1
ATOM 698 C CA . PHE A 1 92 ? 19.409 3.153 -17.465 1.00 79.94 92 PHE A CA 1
ATOM 699 C C . PHE A 1 92 ? 18.446 2.279 -18.260 1.00 79.94 92 PHE A C 1
ATOM 701 O O . PHE A 1 92 ? 18.484 1.059 -18.118 1.00 79.94 92 PHE A O 1
ATOM 708 N N . VAL A 1 93 ? 17.653 2.882 -19.152 1.00 82.50 93 VAL A N 1
ATOM 709 C CA . VAL A 1 93 ? 16.723 2.147 -20.020 1.00 82.50 93 VAL A CA 1
ATOM 710 C C . VAL A 1 93 ? 17.478 1.168 -20.916 1.00 82.50 93 VAL A C 1
ATOM 712 O O . VAL A 1 93 ? 17.120 -0.004 -20.974 1.00 82.50 93 VAL A O 1
ATOM 715 N N . SER A 1 94 ? 18.570 1.606 -21.548 1.00 81.56 94 SER A N 1
ATOM 716 C CA . SER A 1 94 ? 19.398 0.735 -22.394 1.00 81.56 94 SER A CA 1
ATOM 717 C C . SER A 1 94 ? 20.044 -0.396 -21.585 1.00 81.56 94 SER A C 1
ATOM 719 O O . SER A 1 94 ? 20.066 -1.546 -22.022 1.00 81.56 94 SER A O 1
ATOM 721 N N . ASN A 1 95 ? 20.519 -0.099 -20.369 1.00 81.69 95 ASN A N 1
ATOM 722 C CA . ASN A 1 95 ? 21.109 -1.094 -19.474 1.00 81.69 95 ASN A CA 1
ATOM 723 C C . ASN A 1 95 ? 20.079 -2.156 -19.054 1.00 81.69 95 ASN A C 1
ATOM 725 O O . ASN A 1 95 ? 20.351 -3.350 -19.161 1.00 81.69 95 ASN A O 1
ATOM 729 N N . PHE A 1 96 ? 18.881 -1.732 -18.651 1.00 81.88 96 PHE A N 1
ATOM 730 C CA . PHE A 1 96 ? 17.788 -2.622 -18.258 1.00 81.88 96 PHE A CA 1
ATOM 731 C C . PHE A 1 96 ? 17.221 -3.426 -19.430 1.00 81.88 96 PHE A C 1
ATOM 733 O O . PHE A 1 96 ? 16.960 -4.614 -19.265 1.00 81.88 96 PHE A O 1
ATOM 740 N N . ALA A 1 97 ? 17.118 -2.831 -20.621 1.00 81.06 97 ALA A N 1
ATOM 741 C CA . ALA A 1 97 ? 16.717 -3.539 -21.836 1.00 81.06 97 ALA A CA 1
ATOM 742 C C . ALA A 1 97 ? 17.731 -4.627 -22.233 1.00 81.06 97 ALA A C 1
ATOM 744 O O . ALA A 1 97 ? 17.344 -5.695 -22.698 1.00 81.06 97 ALA A O 1
ATOM 745 N N . SER A 1 98 ? 19.028 -4.376 -22.018 1.00 83.12 98 SER A N 1
ATOM 746 C CA . SER A 1 98 ? 20.096 -5.342 -22.315 1.00 83.12 98 SER A CA 1
ATOM 747 C C . SER A 1 98 ? 20.258 -6.440 -21.254 1.00 83.12 98 SER A C 1
ATOM 749 O O . SER A 1 98 ? 20.767 -7.517 -21.557 1.00 83.12 98 SER A O 1
ATOM 751 N N . ASN A 1 99 ? 19.832 -6.189 -20.011 1.00 79.88 99 ASN A N 1
ATOM 752 C CA . ASN A 1 99 ? 19.995 -7.111 -18.891 1.00 79.88 99 ASN A CA 1
ATOM 753 C C . ASN A 1 99 ? 18.743 -7.135 -18.000 1.00 79.88 99 ASN A C 1
ATOM 755 O O . ASN A 1 99 ? 18.616 -6.376 -17.033 1.00 79.88 99 ASN A O 1
ATOM 759 N N . GLY A 1 100 ? 17.846 -8.075 -18.305 1.00 75.69 100 GLY A N 1
ATOM 760 C CA . GLY A 1 100 ? 16.604 -8.266 -17.555 1.00 75.69 100 GLY A CA 1
ATOM 761 C C . GLY A 1 100 ? 16.808 -8.645 -16.084 1.00 75.69 100 GLY A C 1
ATOM 762 O O . GLY A 1 100 ? 16.014 -8.244 -15.242 1.00 75.69 100 GLY A O 1
ATOM 763 N N . GLU A 1 101 ? 17.886 -9.349 -15.728 1.00 80.00 101 GLU A N 1
ATOM 764 C CA . GLU A 1 101 ? 18.172 -9.693 -14.325 1.00 80.00 101 GLU A CA 1
ATOM 765 C C . GLU A 1 101 ? 18.517 -8.441 -13.510 1.00 80.00 101 GLU A C 1
ATOM 767 O O . GLU A 1 101 ? 18.011 -8.223 -12.408 1.00 80.00 101 GLU A O 1
ATOM 772 N N . LYS A 1 102 ? 19.325 -7.553 -14.092 1.00 78.50 102 LYS A N 1
ATOM 773 C CA . LYS A 1 102 ? 19.670 -6.272 -13.478 1.00 78.50 102 LYS A CA 1
ATOM 774 C C . LYS A 1 102 ? 18.462 -5.346 -13.372 1.00 78.50 102 LYS A C 1
ATOM 776 O O . LYS A 1 102 ? 18.375 -4.596 -12.400 1.00 78.50 102 LYS A O 1
ATOM 781 N N . PHE A 1 103 ? 17.537 -5.402 -14.329 1.00 82.00 103 PHE A N 1
ATOM 782 C CA . PHE A 1 103 ? 16.250 -4.722 -14.209 1.00 82.00 103 PHE A CA 1
ATOM 783 C C . PHE A 1 103 ? 15.458 -5.252 -13.009 1.00 82.00 103 PHE A C 1
ATOM 785 O O . PHE A 1 103 ? 15.121 -4.467 -12.128 1.00 82.00 103 PHE A O 1
ATOM 792 N N . VAL A 1 104 ? 15.241 -6.569 -12.920 1.00 78.44 104 VAL A N 1
ATOM 793 C CA . VAL A 1 104 ? 14.460 -7.196 -11.837 1.00 78.44 104 VAL A CA 1
ATOM 794 C C . VAL A 1 104 ? 15.050 -6.880 -10.460 1.00 78.44 104 VAL A C 1
ATOM 796 O O . VAL A 1 104 ? 14.326 -6.436 -9.571 1.00 78.44 104 VAL A O 1
ATOM 799 N N . ASN A 1 105 ? 16.367 -7.013 -10.287 1.00 80.81 105 ASN A N 1
ATOM 800 C CA . ASN A 1 105 ? 17.029 -6.744 -9.007 1.00 80.81 105 ASN A CA 1
ATOM 801 C C . ASN A 1 105 ? 16.913 -5.271 -8.579 1.00 80.81 105 ASN A C 1
ATOM 803 O O . ASN A 1 105 ? 16.636 -4.967 -7.412 1.00 80.81 105 ASN A O 1
ATOM 807 N N . ASN A 1 106 ? 17.091 -4.337 -9.519 1.00 83.38 106 ASN A N 1
ATOM 808 C CA . ASN A 1 106 ? 16.941 -2.912 -9.222 1.00 83.38 106 ASN A CA 1
ATOM 809 C C . ASN A 1 106 ? 15.481 -2.525 -8.995 1.00 83.38 106 ASN A C 1
ATOM 811 O O . ASN A 1 106 ? 15.203 -1.714 -8.112 1.00 83.38 106 ASN A O 1
ATOM 815 N N . PHE A 1 107 ? 14.553 -3.133 -9.731 1.00 82.44 107 PHE A N 1
ATOM 816 C CA . PHE A 1 107 ? 13.125 -2.927 -9.549 1.00 82.44 107 PHE A CA 1
ATOM 817 C C . PHE A 1 107 ? 12.673 -3.400 -8.165 1.00 82.44 107 PHE A C 1
ATOM 819 O O . PHE A 1 107 ? 12.074 -2.624 -7.424 1.00 82.44 107 PHE A O 1
ATOM 826 N N . ALA A 1 108 ? 13.054 -4.611 -7.748 1.00 80.06 108 ALA A N 1
ATOM 827 C CA . ALA A 1 108 ? 12.772 -5.120 -6.406 1.00 80.06 108 ALA A CA 1
ATOM 828 C C . ALA A 1 108 ? 13.348 -4.199 -5.317 1.00 80.06 108 ALA A C 1
ATOM 830 O O . ALA A 1 108 ? 12.648 -3.815 -4.378 1.00 80.06 108 ALA A O 1
ATOM 831 N N . THR A 1 109 ? 14.599 -3.760 -5.483 1.00 82.56 109 THR A N 1
ATOM 832 C CA . THR A 1 109 ? 15.251 -2.829 -4.548 1.00 82.56 109 THR A CA 1
ATOM 833 C C . THR A 1 109 ? 14.507 -1.494 -4.459 1.00 82.56 109 THR A C 1
ATOM 835 O O . THR A 1 109 ? 14.305 -0.966 -3.363 1.00 82.56 109 THR A O 1
ATOM 838 N N . ALA A 1 110 ? 14.076 -0.937 -5.593 1.00 85.25 110 ALA A N 1
ATOM 839 C CA . ALA A 1 110 ? 13.310 0.304 -5.636 1.00 85.25 110 ALA A CA 1
ATOM 840 C C . ALA A 1 110 ? 11.942 0.148 -4.958 1.00 85.25 110 ALA A C 1
ATOM 842 O O . ALA A 1 110 ? 11.556 1.001 -4.160 1.00 85.25 110 ALA A O 1
ATOM 843 N N . MET A 1 111 ? 11.245 -0.963 -5.200 1.00 81.94 111 MET A N 1
ATOM 844 C CA . MET A 1 111 ? 9.940 -1.246 -4.601 1.00 81.94 111 MET A CA 1
ATOM 845 C C . MET A 1 111 ? 10.032 -1.409 -3.077 1.00 81.94 111 MET A C 1
ATOM 847 O O . MET A 1 111 ? 9.202 -0.852 -2.359 1.00 81.94 111 MET A O 1
ATOM 851 N N . ILE A 1 112 ? 11.079 -2.067 -2.566 1.00 80.75 112 ILE A N 1
ATOM 852 C CA . ILE A 1 112 ? 11.355 -2.149 -1.120 1.00 80.75 112 ILE A CA 1
ATOM 853 C C . ILE A 1 112 ? 11.618 -0.757 -0.535 1.00 80.75 112 ILE A C 1
ATOM 855 O O . ILE A 1 112 ? 11.067 -0.418 0.510 1.00 80.75 112 ILE A O 1
ATOM 859 N N . LYS A 1 113 ? 12.441 0.067 -1.199 1.00 84.31 113 LYS A N 1
ATOM 860 C CA . LYS A 1 113 ? 12.713 1.443 -0.749 1.00 84.31 113 LYS A CA 1
ATOM 861 C C . LYS A 1 113 ? 11.438 2.279 -0.704 1.00 84.31 113 LYS A C 1
ATOM 863 O O . LYS A 1 113 ? 11.201 2.952 0.291 1.00 84.31 113 LYS A O 1
ATOM 868 N N . MET A 1 114 ? 10.603 2.194 -1.738 1.00 83.69 114 MET A N 1
ATOM 869 C CA . MET A 1 114 ? 9.319 2.892 -1.782 1.00 83.69 114 MET A CA 1
ATOM 870 C C . MET A 1 114 ? 8.380 2.452 -0.659 1.00 83.69 114 MET A C 1
ATOM 872 O O . MET A 1 114 ? 7.713 3.297 -0.084 1.00 83.69 114 MET A O 1
ATOM 876 N N . GLY A 1 115 ? 8.333 1.156 -0.332 1.00 77.25 115 GLY A N 1
ATOM 877 C CA . GLY A 1 115 ? 7.478 0.629 0.741 1.00 77.25 115 GLY A CA 1
ATOM 878 C C . GLY A 1 115 ? 7.868 1.084 2.150 1.00 77.25 115 GLY A C 1
ATOM 879 O O . GLY A 1 115 ? 7.094 0.893 3.077 1.00 77.25 115 GLY A O 1
ATOM 880 N N . LYS A 1 116 ? 9.052 1.684 2.325 1.00 79.94 116 LYS A N 1
ATOM 881 C CA . LYS A 1 116 ? 9.542 2.184 3.619 1.00 79.94 116 LYS A CA 1
ATOM 882 C C . LYS A 1 116 ? 9.336 3.686 3.825 1.00 79.94 116 LYS A C 1
ATOM 884 O O . LYS A 1 116 ? 9.740 4.217 4.857 1.00 79.94 116 LYS A O 1
ATOM 889 N N . ILE A 1 117 ? 8.756 4.389 2.855 1.00 82.06 117 ILE A N 1
ATOM 890 C CA . ILE A 1 117 ? 8.572 5.842 2.928 1.00 82.06 117 ILE A CA 1
ATOM 891 C C . ILE A 1 117 ? 7.400 6.161 3.857 1.00 82.06 117 ILE A C 1
ATOM 893 O O . ILE A 1 117 ? 6.294 5.686 3.628 1.00 82.06 117 ILE A O 1
ATOM 897 N N . GLY A 1 118 ? 7.629 6.998 4.873 1.00 75.31 118 GLY A N 1
ATOM 898 C CA . GLY A 1 118 ? 6.566 7.506 5.750 1.00 75.31 118 GLY A CA 1
ATOM 899 C C . GLY A 1 118 ? 5.762 6.406 6.450 1.00 75.31 118 GLY A C 1
ATOM 900 O O . GLY A 1 118 ? 4.553 6.541 6.602 1.00 75.31 118 GLY A O 1
ATOM 901 N N . LEU A 1 119 ? 6.419 5.297 6.809 1.00 77.12 119 LEU A N 1
ATOM 902 C CA . LEU A 1 119 ? 5.813 4.254 7.633 1.00 77.12 119 LEU A CA 1
ATOM 903 C C . LEU A 1 119 ? 5.544 4.792 9.039 1.00 77.12 119 LEU A C 1
ATOM 905 O O . LEU A 1 119 ? 6.428 5.393 9.649 1.00 77.12 119 LEU A O 1
ATOM 909 N N . LEU A 1 120 ? 4.350 4.517 9.557 1.00 78.94 120 LEU A N 1
ATOM 910 C CA . LEU A 1 120 ? 3.987 4.786 10.946 1.00 78.94 120 LEU A CA 1
ATOM 911 C C . LEU A 1 120 ? 4.312 3.541 11.778 1.00 78.94 120 LEU A C 1
ATOM 913 O O . LEU A 1 120 ? 3.841 2.449 11.459 1.00 78.94 120 LEU A O 1
ATOM 917 N N . ILE A 1 121 ? 5.141 3.688 12.814 1.00 75.06 121 ILE A N 1
ATOM 918 C CA . ILE A 1 121 ? 5.615 2.575 13.651 1.00 75.06 121 ILE A CA 1
ATOM 919 C C . ILE A 1 121 ? 5.193 2.813 15.103 1.00 75.06 121 ILE A C 1
ATOM 921 O O . ILE A 1 121 ? 5.190 3.940 15.595 1.00 75.06 121 ILE A O 1
ATOM 925 N N . GLY A 1 122 ? 4.838 1.737 15.807 1.00 77.31 122 GLY A N 1
ATOM 926 C CA . GLY A 1 122 ? 4.434 1.811 17.208 1.00 77.31 122 GLY A CA 1
ATOM 927 C C . GLY A 1 122 ? 3.121 2.573 17.372 1.00 77.31 122 GLY A C 1
ATOM 928 O O . GLY A 1 122 ? 2.110 2.193 16.790 1.00 77.31 122 GLY A O 1
ATOM 929 N N . ASN A 1 123 ? 3.144 3.649 18.161 1.00 77.12 123 ASN A N 1
ATOM 930 C CA . ASN A 1 123 ? 1.947 4.413 18.534 1.00 77.12 123 ASN A CA 1
ATOM 931 C C . ASN A 1 123 ? 1.673 5.618 17.613 1.00 77.12 123 ASN A C 1
ATOM 933 O O . ASN A 1 123 ? 0.804 6.431 17.915 1.00 77.12 123 ASN A O 1
ATOM 937 N N . GLU A 1 124 ? 2.414 5.766 16.511 1.00 81.06 124 GLU A N 1
ATOM 938 C CA . GLU A 1 124 ? 2.264 6.886 15.565 1.00 81.06 124 GLU A CA 1
ATOM 939 C C . GLU A 1 124 ? 1.086 6.711 14.585 1.00 81.06 124 GLU A C 1
ATOM 941 O O . GLU A 1 124 ? 0.869 7.548 13.711 1.00 81.06 124 GLU A O 1
ATOM 946 N N . GLY A 1 125 ? 0.302 5.641 14.731 1.00 83.62 125 GLY A N 1
ATOM 947 C CA . GLY A 1 125 ? -0.862 5.344 13.902 1.00 83.62 125 GLY A CA 1
ATOM 948 C C . GLY A 1 125 ? -1.822 4.365 14.575 1.00 83.62 125 GLY A C 1
ATOM 949 O O . GLY A 1 125 ? -1.745 4.121 15.777 1.00 83.62 125 GLY A O 1
ATOM 950 N N . GLU A 1 126 ? -2.735 3.789 13.791 1.00 89.06 126 GLU A N 1
ATOM 951 C CA . GLU A 1 126 ? -3.687 2.791 14.280 1.00 89.06 126 GLU A CA 1
ATOM 952 C C . GLU A 1 126 ? -3.847 1.603 13.329 1.00 89.06 126 GLU A C 1
ATOM 954 O O . GLU A 1 126 ? -3.762 1.727 12.102 1.00 89.06 126 GLU A O 1
ATOM 959 N N . VAL A 1 127 ? -4.175 0.445 13.902 1.00 90.88 127 VAL A N 1
ATOM 960 C CA . VAL A 1 127 ? -4.685 -0.690 13.135 1.00 90.88 127 VAL A CA 1
ATOM 961 C C . VAL A 1 127 ? -6.189 -0.498 12.954 1.00 90.88 127 VAL A C 1
ATOM 963 O O . VAL A 1 127 ? -6.988 -0.671 13.873 1.00 90.88 127 VAL A O 1
ATOM 966 N N . ARG A 1 128 ? -6.587 -0.084 11.751 1.00 93.50 128 ARG A N 1
ATOM 967 C CA . ARG A 1 128 ? -7.998 0.129 11.402 1.00 93.50 128 ARG A CA 1
ATOM 968 C C . ARG A 1 128 ? -8.737 -1.197 11.278 1.00 93.50 128 ARG A C 1
ATOM 970 O O . ARG A 1 128 ? -8.196 -2.124 10.683 1.00 93.50 128 ARG A O 1
ATOM 977 N N . LYS A 1 129 ? -9.986 -1.262 11.753 1.00 92.75 129 LYS A N 1
ATOM 978 C CA . LYS A 1 129 ? -10.891 -2.399 11.472 1.00 92.75 129 LYS A CA 1
ATOM 979 C C . LYS A 1 129 ? -11.407 -2.381 10.036 1.00 92.75 129 LYS A C 1
ATOM 981 O O . LYS A 1 129 ? -11.585 -3.424 9.428 1.00 92.75 129 LYS A O 1
ATOM 986 N N . ASN A 1 130 ? -11.621 -1.184 9.496 1.00 93.25 130 ASN A N 1
ATOM 987 C CA . ASN A 1 130 ? -12.078 -0.956 8.132 1.00 93.25 130 ASN A CA 1
ATOM 988 C C . ASN A 1 130 ? -11.111 0.020 7.446 1.00 93.25 130 ASN A C 1
ATOM 990 O O . ASN A 1 130 ? -10.856 1.109 7.959 1.00 93.25 130 ASN A O 1
ATOM 994 N N . CYS A 1 131 ? -10.570 -0.351 6.284 1.00 94.44 131 CYS A N 1
ATOM 995 C CA . CYS A 1 131 ? -9.552 0.447 5.598 1.00 94.44 131 CYS A CA 1
ATOM 996 C C . CYS A 1 131 ? -10.077 1.763 5.004 1.00 94.44 131 CYS A C 1
ATOM 998 O O . CYS A 1 131 ? -9.278 2.591 4.572 1.00 94.44 131 CYS A O 1
ATOM 1000 N N . ARG A 1 132 ? -11.386 2.015 5.022 1.00 93.81 132 ARG A N 1
ATOM 1001 C CA . ARG A 1 132 ? -11.999 3.248 4.513 1.00 93.81 132 ARG A CA 1
ATOM 1002 C C . ARG A 1 132 ? -12.232 4.315 5.564 1.00 93.81 132 ARG A C 1
ATOM 1004 O O . ARG A 1 132 ? -12.486 5.467 5.221 1.00 93.81 132 ARG A O 1
ATOM 1011 N N . VAL A 1 133 ? -12.127 3.974 6.846 1.00 92.38 133 VAL A N 1
ATOM 1012 C CA . VAL A 1 133 ? -12.448 4.902 7.934 1.00 92.38 133 VAL A CA 1
ATOM 1013 C C . VAL A 1 133 ? -11.479 4.766 9.100 1.00 92.38 133 VAL A C 1
ATOM 1015 O O . VAL A 1 133 ? -11.031 3.675 9.431 1.00 92.38 133 VAL A O 1
ATOM 1018 N N . PHE A 1 134 ? -11.173 5.889 9.747 1.00 90.88 134 PHE A N 1
ATOM 1019 C CA . PHE A 1 134 ? -10.503 5.874 11.048 1.00 90.88 134 PHE A CA 1
ATOM 1020 C C . PHE A 1 134 ? -11.399 5.231 12.109 1.00 90.88 134 PHE A C 1
ATOM 1022 O O . PHE A 1 134 ? -12.626 5.419 12.071 1.00 90.88 134 PHE A O 1
ATOM 1029 N N . ASN A 1 135 ? -10.803 4.507 13.060 1.00 90.31 135 ASN A N 1
ATOM 1030 C CA . ASN A 1 135 ? -11.560 3.980 14.189 1.00 90.31 135 ASN A CA 1
ATOM 1031 C C . ASN A 1 135 ? -12.102 5.149 15.026 1.00 90.31 135 ASN A C 1
ATOM 1033 O O . ASN A 1 135 ? -11.523 6.236 15.092 1.00 90.31 135 ASN A O 1
ATOM 1037 N N . LYS A 1 136 ? -13.252 4.943 15.669 1.00 85.62 136 LYS A N 1
ATOM 1038 C CA . LYS A 1 136 ? -13.756 5.922 16.634 1.00 85.62 136 LYS A CA 1
ATOM 1039 C C . LYS A 1 136 ? -12.902 5.823 17.895 1.00 85.62 136 LYS A C 1
ATOM 1041 O O . LYS A 1 136 ? -12.729 4.726 18.422 1.00 85.62 136 LYS A O 1
ATOM 1046 N N . LEU A 1 137 ? -12.392 6.961 18.359 1.00 73.44 137 LEU A N 1
ATOM 1047 C CA . LEU A 1 137 ? -11.869 7.072 19.715 1.00 73.44 137 LEU A CA 1
ATOM 1048 C C . LEU A 1 137 ? -13.069 6.942 20.659 1.00 73.44 137 LEU A C 1
ATOM 1050 O O . LEU A 1 137 ? -14.050 7.673 20.492 1.00 73.44 137 LEU A O 1
ATOM 1054 N N . ASN A 1 138 ? -13.014 5.964 21.562 1.00 58.16 138 ASN A N 1
ATOM 1055 C CA . ASN A 1 138 ? -13.966 5.849 22.665 1.00 58.16 138 ASN A CA 1
ATOM 1056 C C . ASN A 1 138 ? -13.593 6.833 23.772 1.00 58.16 138 ASN A C 1
ATOM 1058 O O . ASN A 1 138 ? -12.374 6.979 24.018 1.00 58.16 138 ASN A O 1
#

Radius of gyration: 18.48 Å; chains: 1; bounding box: 40×34×50 Å